Protein AF-A0A3E4YLM8-F1 (afdb_monomer_lite)

Sequence (85 aa):
MLSKTYVQACLDGDANIFDLDDYIDYWHNNDIGMTLREFLGLTPYEYQKWGKISDSIIKDVLRCRKEGIDFAEYERMKGEMLCKD

pLDDT: mean 91.73, std 11.29, range [44.09, 98.12]

Radius of gyration: 13.79 Å; chains: 1; bounding box: 30×26×43 Å

Organism: NCBI:txid39491

Structure (mmCIF, N/CA/C/O backbone):
data_AF-A0A3E4YLM8-F1
#
_entry.id   AF-A0A3E4YLM8-F1
#
loop_
_atom_site.group_PDB
_atom_site.id
_atom_site.type_symbol
_atom_site.label_atom_id
_atom_site.label_alt_id
_atom_site.label_comp_id
_atom_site.label_asym_id
_atom_site.label_entity_id
_atom_site.label_seq_id
_atom_site.pdbx_PDB_ins_code
_atom_site.Cartn_x
_atom_site.Cartn_y
_atom_site.Cartn_z
_atom_site.occupancy
_atom_site.B_iso_or_equiv
_atom_site.auth_seq_id
_atom_site.auth_comp_id
_a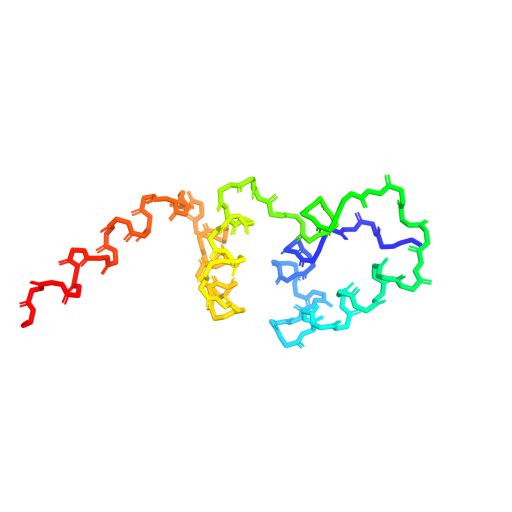tom_site.auth_asym_id
_atom_site.auth_atom_id
_atom_site.pdbx_PDB_model_num
ATOM 1 N N . MET A 1 1 ? 7.343 -12.755 -14.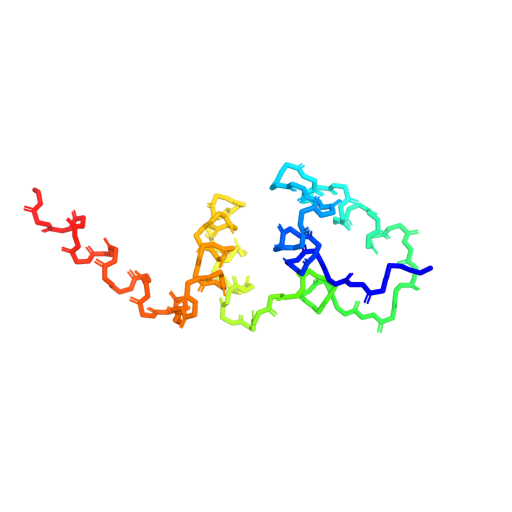658 1.00 51.50 1 MET A N 1
ATOM 2 C CA . MET A 1 1 ? 6.749 -11.458 -14.276 1.00 51.50 1 MET A CA 1
ATOM 3 C C . MET A 1 1 ? 5.941 -11.672 -13.017 1.00 51.50 1 MET A C 1
ATOM 5 O O . MET A 1 1 ? 5.211 -12.657 -12.972 1.00 51.50 1 MET A O 1
ATOM 9 N N . LEU A 1 2 ? 6.076 -10.790 -12.024 1.00 66.25 2 LEU A N 1
ATOM 10 C CA . LEU A 1 2 ? 5.120 -10.722 -10.920 1.00 66.25 2 LEU A CA 1
ATOM 11 C C . LEU A 1 2 ? 3.739 -10.468 -11.534 1.00 66.25 2 LEU A C 1
ATOM 13 O O . LEU A 1 2 ? 3.525 -9.452 -12.187 1.00 66.25 2 LEU A O 1
ATOM 17 N N . SER A 1 3 ? 2.838 -11.442 -11.424 1.00 77.62 3 SER A N 1
ATOM 18 C CA . SER A 1 3 ? 1.478 -11.353 -11.971 1.00 77.62 3 SER A CA 1
ATOM 19 C C . SER A 1 3 ? 0.513 -10.631 -11.028 1.00 77.62 3 SER A C 1
ATOM 21 O O . SER A 1 3 ? -0.650 -10.430 -11.374 1.00 77.62 3 SER A O 1
ATOM 23 N N . LYS A 1 4 ? 0.991 -10.253 -9.838 1.00 88.62 4 LYS A N 1
ATOM 24 C CA . LYS A 1 4 ? 0.227 -9.659 -8.744 1.00 88.62 4 LYS A CA 1
ATOM 25 C C . LYS A 1 4 ? 0.969 -8.445 -8.194 1.00 88.62 4 LYS A C 1
ATOM 27 O O . LYS A 1 4 ? 2.196 -8.385 -8.252 1.00 88.62 4 LYS A O 1
ATOM 32 N N . THR A 1 5 ? 0.213 -7.502 -7.645 1.00 96.56 5 THR A N 1
ATOM 33 C CA . THR A 1 5 ? 0.764 -6.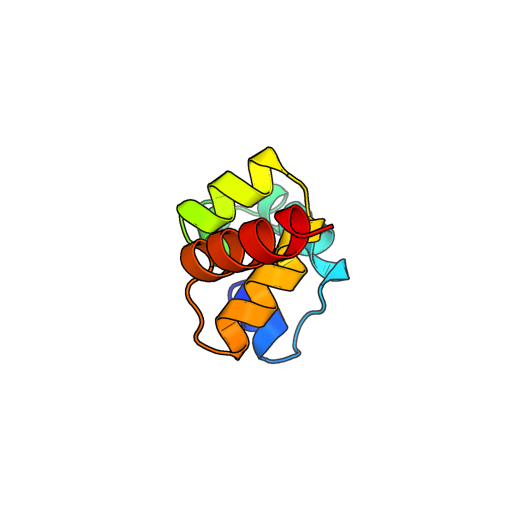388 -6.869 1.00 96.56 5 THR A CA 1
ATOM 34 C C . THR A 1 5 ? 1.239 -6.875 -5.502 1.00 96.56 5 THR A C 1
ATOM 36 O O . THR A 1 5 ? 0.786 -7.923 -5.037 1.00 96.56 5 THR A O 1
ATOM 39 N N . TYR A 1 6 ? 2.090 -6.101 -4.826 1.00 97.25 6 TYR A N 1
ATOM 40 C CA . TYR A 1 6 ? 2.502 -6.390 -3.444 1.00 97.25 6 TYR A CA 1
ATOM 41 C C . TYR A 1 6 ? 1.297 -6.615 -2.515 1.00 97.25 6 TYR A C 1
ATOM 43 O O . TYR A 1 6 ? 1.206 -7.643 -1.850 1.00 97.25 6 TYR A O 1
ATOM 51 N N . VAL A 1 7 ? 0.314 -5.704 -2.532 1.00 97.81 7 VAL A N 1
ATOM 52 C CA . VAL A 1 7 ? -0.905 -5.832 -1.716 1.00 97.81 7 VAL A CA 1
ATOM 53 C C . VAL A 1 7 ? -1.643 -7.138 -2.011 1.00 97.81 7 VAL A C 1
ATOM 55 O O . VAL A 1 7 ? -2.045 -7.825 -1.074 1.00 97.81 7 VAL A O 1
ATOM 58 N N . GLN A 1 8 ? -1.807 -7.514 -3.283 1.00 97.62 8 GLN A N 1
ATOM 59 C CA . GLN A 1 8 ? -2.487 -8.765 -3.623 1.00 97.62 8 GLN A CA 1
ATOM 60 C C . GLN A 1 8 ? -1.670 -9.989 -3.190 1.00 97.62 8 GLN A C 1
ATOM 62 O O . GLN A 1 8 ? -2.242 -10.934 -2.654 1.00 97.62 8 GLN A O 1
ATOM 67 N N . ALA A 1 9 ? -0.345 -9.960 -3.354 1.00 97.06 9 ALA A N 1
ATOM 68 C CA . ALA A 1 9 ? 0.537 -11.025 -2.885 1.00 97.06 9 ALA A CA 1
ATOM 69 C C . ALA A 1 9 ? 0.441 -11.213 -1.360 1.00 97.06 9 ALA A C 1
ATOM 71 O O . ALA A 1 9 ? 0.356 -12.345 -0.888 1.00 97.06 9 ALA A O 1
ATOM 72 N N . CYS A 1 10 ? 0.353 -10.127 -0.586 1.00 97.31 10 CYS A N 1
ATOM 73 C CA . CYS A 1 10 ? 0.119 -10.204 0.856 1.00 97.31 10 CYS A CA 1
ATOM 74 C C . CYS A 1 10 ? -1.258 -10.775 1.220 1.00 97.31 10 CYS A C 1
ATOM 76 O O . CYS A 1 10 ? -1.374 -11.531 2.184 1.00 97.31 10 CYS A O 1
ATOM 78 N N . LEU A 1 11 ? -2.311 -10.414 0.480 1.00 96.88 11 LEU A N 1
ATOM 79 C CA . LEU A 1 11 ? -3.666 -10.927 0.723 1.00 96.88 11 LEU A CA 1
ATOM 80 C C . LEU A 1 11 ? -3.786 -12.422 0.405 1.00 96.88 11 LEU A C 1
ATOM 82 O O . LEU A 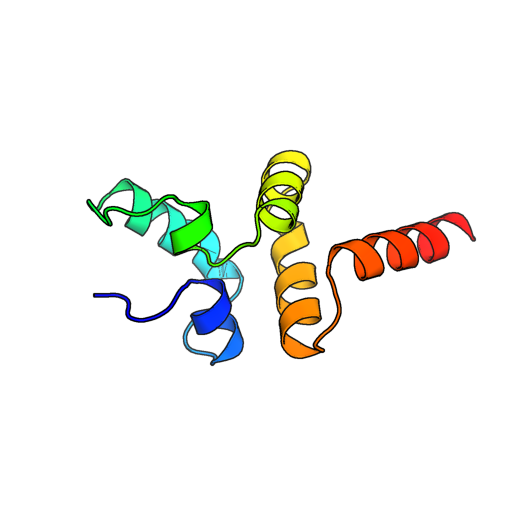1 11 ? -4.499 -13.135 1.112 1.00 96.88 11 LEU A O 1
ATOM 86 N N . ASP A 1 12 ? -3.063 -12.885 -0.614 1.00 96.12 12 ASP A N 1
ATOM 87 C CA . ASP A 1 12 ? -3.033 -14.288 -1.034 1.00 96.12 12 ASP A CA 1
ATOM 88 C C . ASP A 1 12 ? -2.092 -15.148 -0.168 1.00 96.12 12 ASP A C 1
ATOM 90 O O . ASP A 1 12 ? -2.177 -16.375 -0.199 1.00 96.12 12 ASP A O 1
ATOM 94 N N . GLY A 1 13 ? -1.221 -14.518 0.631 1.00 95.38 13 GLY A N 1
ATOM 95 C CA . GLY A 1 13 ? -0.211 -15.191 1.453 1.00 95.38 13 GLY A CA 1
ATOM 96 C C . GLY A 1 13 ? 1.081 -15.550 0.707 1.00 95.38 13 GLY A C 1
ATOM 97 O O . GLY A 1 13 ? 1.910 -16.268 1.260 1.00 95.38 13 GLY A O 1
ATOM 98 N N . ASP A 1 14 ? 1.260 -15.041 -0.515 1.00 96.00 14 ASP A N 1
ATOM 99 C CA . ASP A 1 14 ? 2.473 -15.204 -1.332 1.00 96.00 14 ASP A CA 1
ATOM 100 C C . ASP A 1 14 ? 3.619 -14.282 -0.872 1.00 96.00 14 ASP A C 1
ATOM 102 O O . ASP A 1 14 ? 4.784 -14.542 -1.168 1.00 96.00 14 ASP A O 1
ATOM 106 N N . ALA A 1 15 ? 3.287 -13.200 -0.163 1.00 96.12 15 ALA A N 1
ATOM 107 C CA . ALA A 1 15 ? 4.226 -12.259 0.442 1.00 96.12 15 ALA A CA 1
ATOM 108 C C . ALA A 1 15 ? 3.788 -11.914 1.869 1.00 96.12 15 ALA A C 1
ATOM 110 O O . ALA A 1 15 ? 2.618 -12.042 2.238 1.00 96.12 15 ALA A O 1
ATOM 111 N N . ASN A 1 16 ? 4.719 -11.432 2.679 1.00 94.62 16 ASN A N 1
ATOM 112 C CA . ASN A 1 16 ? 4.454 -10.926 4.016 1.00 94.62 16 ASN A CA 1
ATOM 113 C C . ASN A 1 16 ? 4.770 -9.422 4.107 1.00 94.62 16 ASN A C 1
ATOM 115 O O . ASN A 1 16 ? 5.358 -8.836 3.205 1.00 94.62 16 ASN A O 1
ATOM 119 N N . ILE A 1 17 ? 4.358 -8.784 5.208 1.00 94.31 17 ILE A N 1
ATOM 120 C CA . ILE A 1 17 ? 4.493 -7.328 5.374 1.00 94.31 17 ILE A CA 1
ATOM 121 C C . ILE A 1 17 ? 5.949 -6.832 5.396 1.00 94.31 17 ILE A C 1
ATOM 123 O O . ILE A 1 17 ? 6.204 -5.667 5.106 1.00 94.31 17 ILE A O 1
ATOM 127 N N . PHE A 1 18 ? 6.895 -7.696 5.763 1.00 95.12 18 PHE A N 1
ATOM 128 C CA . PHE A 1 18 ? 8.316 -7.369 5.818 1.00 95.12 18 PHE A CA 1
ATOM 129 C C . PHE A 1 18 ? 8.984 -7.427 4.438 1.00 95.12 18 PHE A C 1
ATOM 131 O O . PHE A 1 18 ? 10.093 -6.928 4.303 1.00 95.12 18 PHE A O 1
ATOM 138 N N . ASP A 1 19 ? 8.301 -7.948 3.412 1.00 96.81 19 ASP A N 1
ATOM 139 C CA . ASP A 1 19 ? 8.829 -8.023 2.043 1.00 96.81 19 ASP A CA 1
ATOM 140 C C . ASP A 1 19 ? 8.676 -6.688 1.282 1.00 96.81 19 ASP A C 1
ATOM 142 O O . ASP A 1 19 ? 9.016 -6.601 0.105 1.00 96.81 19 ASP A O 1
ATOM 146 N N . LEU A 1 20 ? 8.134 -5.634 1.910 1.00 96.88 20 LEU A N 1
ATOM 147 C CA . LEU A 1 20 ? 7.898 -4.343 1.253 1.00 96.88 20 LEU A CA 1
ATOM 148 C C . LEU A 1 20 ? 9.173 -3.769 0.615 1.00 96.88 20 LEU A C 1
ATOM 150 O O . LEU A 1 20 ? 9.127 -3.333 -0.537 1.00 96.88 20 LEU A O 1
ATOM 154 N N . ASP A 1 21 ? 10.288 -3.797 1.346 1.00 96.94 21 ASP A N 1
ATOM 155 C CA . ASP A 1 21 ? 11.574 -3.279 0.870 1.00 96.94 21 ASP A CA 1
ATOM 156 C C . ASP A 1 21 ? 12.074 -4.075 -0.343 1.00 96.94 21 ASP A C 1
ATOM 158 O O . ASP A 1 21 ? 12.468 -3.480 -1.344 1.00 96.94 21 ASP A O 1
ATOM 162 N N . ASP A 1 22 ? 11.933 -5.405 -0.327 1.00 96.06 22 ASP A N 1
ATOM 163 C CA . ASP A 1 22 ? 12.301 -6.268 -1.456 1.00 96.06 22 ASP A CA 1
ATOM 164 C C . ASP A 1 22 ? 11.478 -5.942 -2.715 1.00 96.06 22 ASP A C 1
ATOM 166 O O . ASP A 1 22 ? 11.998 -5.945 -3.834 1.00 96.06 22 ASP A O 1
ATOM 170 N N . TYR A 1 23 ? 10.188 -5.627 -2.556 1.00 96.00 23 TYR A N 1
ATOM 171 C CA . TYR A 1 23 ? 9.339 -5.193 -3.669 1.00 96.00 23 TYR A CA 1
ATOM 172 C C . TYR A 1 23 ? 9.759 -3.814 -4.198 1.00 96.00 23 TYR A C 1
ATOM 174 O O . TYR A 1 23 ? 9.793 -3.611 -5.415 1.00 96.00 23 TYR A O 1
ATOM 182 N N . ILE A 1 24 ? 10.093 -2.867 -3.320 1.00 96.25 24 ILE A N 1
ATOM 183 C CA . ILE A 1 24 ? 10.574 -1.534 -3.713 1.00 96.25 24 ILE A CA 1
ATOM 184 C C . ILE A 1 24 ? 11.905 -1.649 -4.465 1.00 96.25 24 ILE A C 1
ATOM 186 O O . ILE A 1 24 ? 12.045 -1.082 -5.551 1.00 96.25 24 ILE A O 1
ATOM 190 N N . ASP A 1 25 ? 12.843 -2.438 -3.946 1.00 96.94 25 ASP A N 1
ATOM 191 C CA . ASP A 1 25 ? 14.133 -2.701 -4.579 1.00 96.94 25 ASP A CA 1
ATOM 192 C C . ASP A 1 25 ? 13.959 -3.400 -5.926 1.00 96.94 25 ASP A C 1
ATOM 194 O O . ASP A 1 25 ? 14.594 -3.027 -6.918 1.00 96.94 25 ASP A O 1
ATOM 198 N N . TYR A 1 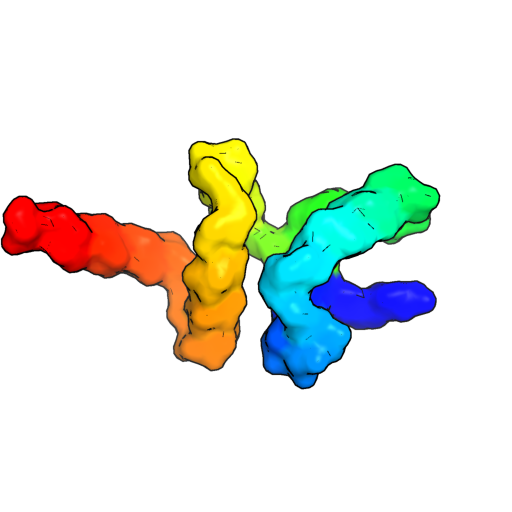26 ? 13.063 -4.383 -6.012 1.00 95.25 26 TYR A N 1
ATOM 199 C CA . TYR A 1 26 ? 12.741 -5.030 -7.278 1.00 95.25 26 TYR A CA 1
ATOM 200 C C . TYR A 1 26 ? 12.184 -4.027 -8.295 1.00 95.25 26 TYR A C 1
ATOM 202 O O . TYR A 1 26 ? 12.609 -4.036 -9.451 1.00 95.25 26 TYR A O 1
ATOM 210 N N . TRP A 1 27 ? 11.274 -3.141 -7.882 1.00 96.06 27 TRP A N 1
ATOM 211 C CA . TRP A 1 27 ? 10.726 -2.099 -8.751 1.00 96.06 27 TRP A CA 1
ATOM 212 C C . TRP A 1 27 ? 11.795 -1.100 -9.209 1.00 96.06 27 TRP A C 1
ATOM 214 O O . TRP A 1 27 ? 11.807 -0.721 -10.375 1.00 96.06 27 TRP A O 1
ATOM 224 N N . HIS A 1 28 ? 12.723 -0.709 -8.332 1.00 95.62 28 HIS A N 1
ATOM 225 C CA . HIS A 1 28 ? 13.820 0.197 -8.682 1.00 95.62 28 HIS A CA 1
ATOM 226 C C . HIS A 1 28 ? 14.822 -0.413 -9.667 1.00 95.62 28 HIS A C 1
ATOM 228 O O . HIS A 1 28 ? 15.347 0.293 -10.528 1.00 95.62 28 HIS A O 1
ATOM 234 N N . ASN A 1 29 ? 15.100 -1.710 -9.535 1.00 96.50 29 ASN A N 1
ATOM 235 C CA . ASN A 1 29 ? 16.137 -2.395 -10.305 1.00 96.50 29 ASN A CA 1
ATOM 236 C C . ASN A 1 29 ? 15.642 -2.985 -11.634 1.00 96.50 29 ASN A C 1
ATOM 238 O O . ASN A 1 29 ? 16.445 -3.516 -12.402 1.00 96.50 29 ASN A O 1
ATOM 242 N N . ASN A 1 30 ? 14.340 -2.917 -11.918 1.00 93.56 30 ASN A N 1
ATOM 243 C CA . ASN A 1 30 ? 13.743 -3.495 -13.117 1.00 93.56 30 ASN A CA 1
ATOM 244 C C . ASN A 1 30 ? 12.864 -2.471 -13.842 1.00 93.56 30 ASN A C 1
ATOM 246 O O . ASN A 1 30 ? 12.158 -1.684 -13.219 1.00 93.56 30 ASN A O 1
ATOM 250 N N . ASP A 1 31 ? 12.840 -2.523 -15.174 1.00 90.75 31 ASP A N 1
ATOM 251 C CA . ASP A 1 31 ? 11.913 -1.712 -15.966 1.00 90.75 31 ASP A CA 1
ATOM 252 C C . ASP A 1 31 ? 10.523 -2.368 -15.988 1.00 90.75 31 ASP A C 1
ATOM 254 O O . ASP A 1 31 ? 10.203 -3.198 -16.840 1.00 90.75 31 ASP A O 1
ATOM 258 N N . ILE A 1 32 ? 9.715 -2.050 -14.974 1.00 87.19 32 ILE A N 1
ATOM 259 C CA . ILE A 1 32 ? 8.364 -2.600 -14.784 1.00 87.19 32 ILE A CA 1
ATOM 260 C C . ILE A 1 32 ? 7.324 -1.890 -15.672 1.00 87.19 32 ILE A C 1
ATOM 262 O O . ILE A 1 32 ? 6.234 -2.420 -15.886 1.00 87.19 32 ILE A O 1
ATOM 266 N N . GLY A 1 33 ? 7.622 -0.690 -16.188 1.00 92.31 33 GLY A N 1
ATOM 267 C CA . GLY A 1 33 ? 6.683 0.100 -16.996 1.00 92.31 33 GLY A CA 1
ATOM 268 C C . GLY A 1 33 ? 5.437 0.603 -16.246 1.00 92.31 33 GLY A C 1
ATOM 269 O O . GLY A 1 33 ? 4.488 1.069 -16.874 1.00 92.31 33 GLY A O 1
ATOM 270 N N . MET A 1 34 ? 5.419 0.515 -14.912 1.00 93.94 34 MET A N 1
ATOM 271 C CA . MET A 1 34 ? 4.330 0.980 -14.042 1.00 93.94 34 MET A CA 1
ATOM 272 C C . MET A 1 34 ? 4.890 1.838 -12.909 1.00 93.94 34 MET A C 1
ATOM 274 O O . MET A 1 34 ? 6.050 1.691 -12.519 1.00 93.94 34 MET A O 1
ATOM 278 N N . THR A 1 35 ? 4.067 2.715 -12.338 1.00 96.56 35 THR A N 1
ATOM 279 C CA . THR A 1 35 ? 4.471 3.504 -11.164 1.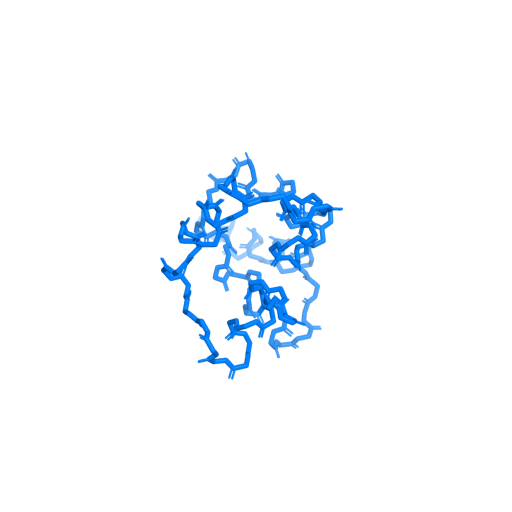00 96.56 35 THR A CA 1
ATOM 280 C C . THR A 1 35 ? 4.625 2.619 -9.922 1.00 96.56 35 THR A C 1
ATOM 282 O O . THR A 1 35 ? 3.955 1.594 -9.808 1.00 96.56 35 THR A O 1
ATOM 285 N N . LEU A 1 36 ? 5.437 3.040 -8.941 1.00 97.12 36 LEU A N 1
ATOM 286 C CA . LEU A 1 36 ? 5.577 2.316 -7.667 1.00 97.12 36 LEU A CA 1
ATOM 287 C C . LEU A 1 36 ? 4.218 2.097 -6.984 1.00 97.12 36 LEU A C 1
ATOM 289 O O . LEU A 1 36 ? 3.930 1.013 -6.494 1.00 97.12 36 LEU A O 1
ATOM 293 N N . ARG A 1 37 ? 3.337 3.105 -7.018 1.00 97.75 37 ARG A N 1
ATOM 294 C CA . ARG A 1 37 ? 1.959 3.002 -6.513 1.00 97.75 37 ARG A CA 1
ATOM 295 C C . ARG A 1 37 ? 1.198 1.833 -7.145 1.00 97.75 37 ARG A C 1
ATOM 297 O O . ARG A 1 37 ? 0.535 1.082 -6.434 1.00 97.75 37 ARG A O 1
ATOM 304 N N . GLU A 1 38 ? 1.255 1.715 -8.470 1.00 97.44 38 GLU A N 1
ATOM 305 C CA . GLU A 1 38 ? 0.576 0.648 -9.217 1.00 97.44 38 GLU A CA 1
ATOM 306 C C . GLU A 1 38 ? 1.197 -0.711 -8.934 1.00 97.44 38 GLU A C 1
ATOM 308 O O . GLU A 1 38 ? 0.467 -1.669 -8.694 1.00 97.44 38 GLU A O 1
ATOM 313 N N . PHE A 1 39 ? 2.526 -0.773 -8.883 1.00 97.44 39 PHE A N 1
ATOM 314 C CA . PHE A 1 39 ? 3.262 -1.990 -8.570 1.00 97.44 39 PHE A CA 1
ATOM 315 C C . PHE A 1 39 ? 2.963 -2.508 -7.155 1.00 97.44 39 PHE A C 1
ATOM 317 O O . PHE A 1 39 ? 2.706 -3.697 -6.957 1.00 97.44 39 PHE A O 1
ATOM 324 N N . LEU A 1 40 ? 2.897 -1.607 -6.171 1.00 97.50 40 LEU A N 1
ATOM 325 C CA . LEU A 1 40 ? 2.512 -1.962 -4.808 1.00 97.50 40 LEU A CA 1
ATOM 326 C C . LEU A 1 40 ? 1.015 -2.290 -4.685 1.00 97.50 40 LEU A C 1
ATOM 328 O O . LEU A 1 40 ? 0.616 -3.000 -3.766 1.00 97.50 40 LEU A O 1
ATOM 332 N N . GLY A 1 41 ? 0.177 -1.826 -5.616 1.00 97.38 41 GLY A N 1
ATOM 333 C CA . GLY A 1 41 ? -1.273 -2.035 -5.582 1.00 97.38 41 GLY A CA 1
ATOM 334 C C . GLY A 1 41 ? -2.011 -1.085 -4.640 1.00 97.38 41 GLY A C 1
ATOM 335 O O . GLY A 1 41 ? -3.091 -1.416 -4.150 1.00 97.38 41 GLY A O 1
ATOM 336 N N . LEU A 1 42 ? -1.441 0.093 -4.387 1.00 98.06 42 LEU A N 1
ATOM 337 C CA . LEU A 1 42 ? -2.031 1.109 -3.521 1.00 98.06 42 LEU A CA 1
ATOM 338 C C . LEU A 1 42 ? -2.977 2.027 -4.311 1.00 98.06 42 LEU A C 1
ATOM 340 O O . LEU A 1 42 ? -2.712 2.431 -5.449 1.00 98.06 42 LEU A O 1
ATOM 344 N N . THR A 1 43 ? -4.079 2.426 -3.681 1.00 97.62 43 THR A N 1
ATOM 345 C CA . THR A 1 43 ? -4.883 3.560 -4.153 1.00 97.62 43 THR A CA 1
ATOM 346 C C . THR A 1 43 ? -4.075 4.859 -4.054 1.00 97.62 43 THR A C 1
ATOM 348 O O . THR A 1 43 ? -3.123 4.949 -3.273 1.00 97.62 43 THR A O 1
ATOM 351 N N . PRO A 1 44 ? -4.458 5.917 -4.794 1.00 97.94 44 PRO A N 1
ATOM 352 C CA . PRO A 1 44 ? -3.831 7.230 -4.644 1.00 97.94 44 PRO A CA 1
ATOM 353 C C . PRO A 1 44 ? -3.837 7.753 -3.201 1.00 97.94 44 PRO A C 1
ATOM 355 O O . PRO A 1 44 ? -2.864 8.371 -2.771 1.00 97.94 44 PRO A O 1
ATOM 358 N N . TYR A 1 45 ? -4.908 7.486 -2.446 1.00 97.38 45 TYR A N 1
ATOM 359 C CA . TYR A 1 45 ? -5.030 7.925 -1.058 1.00 97.38 45 TYR A CA 1
ATOM 360 C C . TYR A 1 45 ? -4.099 7.149 -0.119 1.00 97.38 45 TYR A C 1
ATOM 362 O O . TYR A 1 45 ? -3.328 7.767 0.612 1.00 97.38 45 TYR A O 1
ATOM 370 N N . GLU A 1 46 ? -4.100 5.814 -0.189 1.00 98.00 46 GLU A N 1
ATOM 371 C CA . GLU A 1 46 ? -3.192 4.971 0.605 1.00 98.00 46 GLU A CA 1
ATOM 372 C C . GLU A 1 46 ? -1.724 5.314 0.310 1.00 98.00 46 GLU A C 1
ATOM 374 O O . GLU A 1 46 ? -0.935 5.479 1.234 1.00 98.00 46 GLU A O 1
ATOM 379 N N . TYR A 1 47 ? -1.370 5.517 -0.965 1.00 98.12 47 TYR A N 1
ATOM 380 C CA . TYR A 1 47 ? -0.018 5.913 -1.367 1.00 98.12 47 TYR A CA 1
ATOM 381 C C . TYR A 1 47 ? 0.385 7.278 -0.797 1.00 98.12 47 TYR A C 1
ATOM 383 O O . TYR A 1 47 ? 1.491 7.445 -0.284 1.00 98.12 47 TYR A O 1
ATOM 391 N N . GLN A 1 48 ? -0.524 8.259 -0.834 1.00 97.56 48 GLN A N 1
ATOM 392 C CA . GLN A 1 48 ? -0.275 9.567 -0.232 1.00 97.56 48 GLN A CA 1
ATOM 393 C C . GLN A 1 48 ? -0.060 9.460 1.284 1.00 97.56 48 GLN A C 1
ATOM 395 O O . GLN A 1 48 ? 0.778 10.174 1.833 1.00 97.56 48 GLN A O 1
ATOM 400 N N . LYS A 1 49 ? -0.831 8.612 1.970 1.00 96.62 49 LYS A N 1
ATOM 401 C CA . LYS A 1 49 ? -0.706 8.407 3.417 1.00 96.62 49 LYS A CA 1
ATOM 402 C C . LYS A 1 49 ? 0.577 7.685 3.781 1.00 96.62 49 LYS A C 1
ATOM 404 O O . LYS A 1 49 ? 1.252 8.114 4.713 1.00 96.62 49 LYS A O 1
ATOM 409 N N . TRP A 1 50 ? 0.947 6.673 3.006 1.00 96.94 50 TRP A N 1
ATOM 410 C CA . TRP A 1 50 ? 2.191 5.938 3.184 1.00 96.94 50 TRP A CA 1
ATOM 411 C C . TRP A 1 50 ? 3.392 6.880 3.105 1.00 96.94 50 TRP A C 1
ATOM 413 O O . TRP A 1 50 ? 4.156 6.972 4.061 1.00 96.94 50 TRP A O 1
ATOM 423 N N . GLY A 1 51 ? 3.457 7.707 2.056 1.00 95.31 51 GLY A N 1
ATOM 424 C CA . GLY A 1 51 ? 4.524 8.698 1.894 1.00 95.31 51 GLY A CA 1
ATOM 425 C C . GLY A 1 51 ? 4.554 9.817 2.948 1.00 95.31 51 GLY A C 1
ATOM 426 O O . GLY A 1 51 ? 5.540 10.543 3.022 1.00 95.31 51 GLY A O 1
ATOM 427 N N . LYS A 1 52 ? 3.496 9.991 3.754 1.00 95.69 52 LYS A N 1
ATOM 428 C CA . LYS A 1 52 ? 3.428 10.997 4.834 1.00 95.69 52 LYS A CA 1
ATOM 429 C C . LYS A 1 52 ? 3.715 10.432 6.224 1.00 95.69 52 LYS A C 1
ATOM 431 O O . LYS A 1 52 ? 4.079 11.207 7.103 1.00 95.69 52 LYS A O 1
ATOM 436 N N . ILE A 1 53 ? 3.461 9.142 6.445 1.00 91.88 53 ILE A N 1
ATOM 437 C CA . ILE A 1 53 ? 3.498 8.524 7.774 1.00 91.88 53 ILE A CA 1
ATOM 438 C C . ILE A 1 53 ? 4.720 7.612 7.879 1.00 91.88 53 ILE A C 1
ATOM 440 O O . ILE A 1 53 ? 5.707 8.005 8.492 1.00 91.88 53 ILE A O 1
ATOM 444 N N . SER A 1 54 ? 4.632 6.401 7.325 1.00 93.25 54 SER A N 1
ATOM 445 C CA . SER A 1 54 ? 5.692 5.385 7.227 1.00 93.25 54 SER A CA 1
ATOM 446 C C . SER A 1 54 ? 5.088 4.054 6.766 1.00 93.25 54 SER A C 1
ATOM 448 O O . SER A 1 54 ? 3.863 3.907 6.689 1.00 93.25 54 SER A O 1
ATOM 450 N N . ASP A 1 55 ? 5.936 3.041 6.583 1.00 94.81 55 ASP A N 1
ATOM 451 C CA . ASP A 1 55 ? 5.555 1.649 6.294 1.00 94.81 55 ASP A CA 1
ATOM 452 C C . ASP A 1 55 ? 4.590 1.047 7.319 1.00 94.81 55 ASP A C 1
ATOM 454 O O . ASP A 1 55 ? 3.833 0.130 7.005 1.00 94.81 55 ASP A O 1
ATOM 458 N N . SER A 1 56 ? 4.538 1.602 8.535 1.00 91.44 56 SER A N 1
ATOM 459 C CA . SER A 1 56 ? 3.617 1.152 9.584 1.00 91.44 56 SER A CA 1
ATOM 460 C C . SER A 1 56 ? 2.145 1.153 9.150 1.00 91.44 56 SER A C 1
ATOM 462 O O . SER A 1 56 ? 1.367 0.330 9.640 1.00 91.44 56 SER A O 1
ATOM 464 N N . ILE A 1 57 ? 1.755 2.014 8.198 1.00 95.06 57 ILE A N 1
ATOM 465 C CA . ILE A 1 57 ? 0.368 2.063 7.720 1.00 95.06 57 ILE A CA 1
ATOM 466 C C . ILE A 1 57 ? -0.002 0.882 6.825 1.00 95.06 57 ILE A C 1
ATOM 468 O O . ILE A 1 57 ? -1.184 0.590 6.661 1.00 95.06 57 ILE A O 1
ATOM 472 N N . ILE A 1 58 ? 0.979 0.186 6.245 1.00 96.88 58 ILE A N 1
ATOM 473 C CA . ILE A 1 58 ? 0.730 -0.903 5.295 1.00 96.88 58 ILE A CA 1
ATOM 474 C C . ILE A 1 58 ? -0.045 -2.034 5.970 1.00 96.88 58 ILE A C 1
ATOM 476 O O . ILE A 1 58 ? -0.932 -2.627 5.360 1.00 96.88 58 ILE A O 1
ATOM 480 N N . LYS A 1 59 ? 0.194 -2.270 7.264 1.00 95.69 59 LYS A N 1
ATOM 481 C CA . LYS A 1 59 ? -0.588 -3.227 8.054 1.00 95.69 59 LYS A CA 1
ATOM 482 C C . LYS A 1 59 ? -2.074 -2.869 8.084 1.00 95.69 59 LYS A C 1
ATOM 484 O O . LYS A 1 59 ? -2.924 -3.745 7.929 1.00 95.69 59 LYS A O 1
ATOM 489 N N . ASP A 1 60 ? -2.375 -1.591 8.287 1.00 96.12 60 ASP A N 1
ATOM 490 C CA . ASP A 1 60 ? -3.743 -1.085 8.327 1.00 96.12 60 ASP A CA 1
ATOM 491 C C . ASP A 1 60 ? -4.392 -1.149 6.937 1.00 96.12 60 ASP A C 1
ATOM 493 O O . ASP A 1 60 ? -5.543 -1.569 6.824 1.00 96.12 60 ASP A O 1
ATOM 497 N N . VAL A 1 61 ? -3.642 -0.831 5.875 1.00 97.75 61 VAL A N 1
ATOM 498 C CA . VAL A 1 61 ? -4.089 -0.989 4.480 1.00 97.75 61 VAL A CA 1
ATOM 499 C C . VAL A 1 61 ? -4.468 -2.443 4.195 1.00 97.75 61 VAL A C 1
ATOM 501 O O . VAL A 1 61 ? -5.593 -2.712 3.780 1.00 97.75 61 VAL A O 1
ATOM 504 N N . LEU A 1 62 ? -3.575 -3.397 4.470 1.00 97.69 62 LEU A N 1
ATOM 505 C CA . LEU A 1 62 ? -3.827 -4.824 4.241 1.00 97.69 62 LEU A CA 1
ATOM 506 C C . LEU A 1 62 ? -5.046 -5.323 5.022 1.00 97.69 62 LEU A C 1
ATOM 508 O O . LEU A 1 62 ? -5.869 -6.066 4.483 1.00 97.69 62 LEU A O 1
ATOM 512 N N . ARG A 1 63 ? -5.201 -4.876 6.274 1.00 96.31 63 ARG A N 1
ATOM 513 C CA . ARG A 1 63 ? -6.384 -5.176 7.083 1.00 96.31 63 ARG A CA 1
ATOM 514 C C . ARG A 1 63 ? -7.659 -4.645 6.426 1.00 96.31 63 ARG A C 1
ATOM 516 O O . ARG A 1 63 ? -8.605 -5.410 6.256 1.00 96.31 63 ARG A O 1
ATOM 523 N N . CYS A 1 64 ? -7.671 -3.374 6.024 1.00 97.44 64 CYS A N 1
ATOM 524 C CA . CYS A 1 64 ? -8.816 -2.746 5.366 1.00 97.44 64 CYS A CA 1
ATOM 525 C C . CYS A 1 64 ? -9.209 -3.498 4.091 1.00 97.44 64 CYS A C 1
ATOM 527 O O . CYS A 1 64 ? -10.377 -3.830 3.905 1.00 97.44 64 CYS A O 1
ATOM 529 N N . ARG A 1 65 ? -8.228 -3.864 3.255 1.00 96.88 65 ARG A N 1
ATOM 530 C CA . ARG A 1 65 ? -8.471 -4.647 2.035 1.00 96.88 65 ARG A CA 1
ATOM 531 C C . ARG A 1 65 ? -9.059 -6.023 2.325 1.00 96.88 65 ARG A C 1
ATOM 533 O O . ARG A 1 65 ? -9.993 -6.428 1.640 1.00 96.88 65 ARG A O 1
ATOM 540 N N . LYS A 1 66 ? -8.557 -6.714 3.350 1.00 96.75 66 LYS A N 1
ATOM 541 C CA . LYS A 1 66 ? -9.070 -8.025 3.767 1.00 96.75 66 LYS A CA 1
ATOM 542 C C . LYS A 1 66 ? -10.498 -7.955 4.315 1.00 96.75 66 LYS A C 1
ATOM 544 O O . LYS A 1 66 ? -11.282 -8.867 4.079 1.00 96.75 66 LYS A O 1
ATOM 549 N N . GLU A 1 67 ? -10.823 -6.896 5.052 1.00 96.38 67 GLU A N 1
ATOM 550 C CA . GLU A 1 67 ? -12.133 -6.702 5.690 1.00 96.38 67 GLU A CA 1
ATOM 551 C C . GLU A 1 67 ? -13.151 -5.993 4.773 1.00 96.38 67 GLU A C 1
ATOM 553 O O . GLU A 1 67 ? -14.324 -5.895 5.123 1.00 96.38 67 GLU A O 1
ATOM 558 N N . GLY A 1 68 ? -12.732 -5.513 3.595 1.00 95.69 68 GLY A N 1
ATOM 559 C CA . GLY A 1 68 ? -13.587 -4.736 2.691 1.00 95.69 68 GLY A CA 1
ATOM 560 C C . GLY A 1 68 ? -13.930 -3.341 3.227 1.00 95.69 68 GLY A C 1
ATOM 561 O O . GLY A 1 68 ? -14.962 -2.778 2.866 1.00 95.69 68 GLY A O 1
ATOM 562 N N . ILE A 1 69 ? -13.082 -2.794 4.099 1.00 96.06 69 ILE A N 1
ATOM 563 C CA . ILE A 1 69 ? -13.241 -1.475 4.714 1.00 96.06 69 ILE A CA 1
ATOM 564 C C . ILE A 1 69 ? -12.486 -0.443 3.872 1.00 96.06 69 ILE A C 1
ATOM 566 O O . ILE A 1 69 ? -11.365 -0.687 3.426 1.00 96.06 69 ILE A O 1
ATOM 570 N N . ASP A 1 70 ? -13.084 0.729 3.664 1.00 96.06 70 ASP A N 1
ATOM 571 C CA . ASP A 1 70 ? -12.389 1.860 3.051 1.00 96.06 70 ASP A CA 1
ATOM 572 C C . ASP A 1 70 ? -11.320 2.422 4.005 1.00 96.06 70 ASP A C 1
ATOM 574 O O . ASP A 1 70 ? -11.603 2.735 5.163 1.00 96.06 70 ASP A O 1
ATOM 578 N N . PHE A 1 71 ? -10.085 2.574 3.521 1.00 96.31 71 PHE A N 1
ATOM 579 C CA . PHE A 1 71 ? -8.966 3.017 4.359 1.00 96.31 71 PHE A CA 1
ATOM 580 C C . PHE A 1 71 ? -9.164 4.439 4.910 1.00 96.31 71 PHE A C 1
ATOM 582 O O . PHE A 1 71 ? -8.778 4.714 6.046 1.00 96.31 71 PHE A O 1
ATOM 589 N N . ALA A 1 72 ? -9.803 5.339 4.152 1.00 94.44 72 ALA A N 1
ATOM 590 C CA . ALA A 1 72 ? -10.063 6.696 4.628 1.00 94.44 72 ALA A CA 1
ATOM 591 C C . ALA A 1 72 ? -11.101 6.711 5.760 1.00 94.44 72 ALA A C 1
ATOM 593 O O . ALA A 1 72 ? -10.967 7.494 6.700 1.00 94.44 72 ALA A O 1
ATOM 594 N N . GLU A 1 73 ? -12.108 5.837 5.701 1.00 94.56 73 GLU A N 1
ATOM 595 C CA . GLU A 1 73 ? -13.046 5.635 6.810 1.00 94.56 73 GLU A CA 1
ATOM 596 C C . GLU A 1 73 ? -12.366 5.023 8.038 1.00 94.56 73 GLU A C 1
ATOM 598 O O . GLU A 1 73 ? -12.549 5.517 9.152 1.00 94.56 73 GLU A O 1
ATOM 603 N N . TYR A 1 74 ? -11.520 4.009 7.841 1.00 94.44 74 TYR A N 1
ATOM 604 C CA . TYR A 1 74 ? -10.748 3.412 8.928 1.00 94.44 74 TYR A CA 1
ATOM 605 C C . TYR A 1 74 ? -9.885 4.448 9.664 1.00 94.44 74 TYR A C 1
ATOM 607 O O . TYR A 1 74 ? -9.874 4.481 10.895 1.00 94.44 74 TYR A O 1
ATOM 615 N N . GLU A 1 75 ? -9.194 5.329 8.935 1.00 93.00 75 GLU A N 1
ATOM 616 C CA . GLU A 1 75 ? -8.386 6.390 9.545 1.00 93.00 75 GLU A CA 1
ATOM 617 C C . GLU A 1 75 ? -9.227 7.377 10.366 1.00 93.00 75 GLU A C 1
ATOM 619 O O . GLU A 1 75 ? -8.796 7.775 11.452 1.00 93.00 75 GLU A O 1
ATOM 624 N N . ARG A 1 76 ? -10.425 7.749 9.888 1.00 90.50 76 ARG A N 1
ATOM 625 C CA . ARG A 1 76 ? -11.355 8.606 10.647 1.00 90.50 76 ARG A CA 1
ATOM 626 C C . ARG A 1 76 ? -11.743 7.951 11.972 1.00 90.50 76 ARG A C 1
ATOM 628 O O . ARG A 1 76 ? -11.554 8.554 13.026 1.00 90.50 76 ARG A O 1
ATOM 635 N N . MET A 1 77 ? -12.188 6.695 11.926 1.00 89.12 77 MET A N 1
ATOM 636 C CA . MET A 1 77 ? -12.592 5.937 13.117 1.00 89.12 77 MET A CA 1
ATOM 637 C C . MET A 1 77 ? -11.436 5.738 14.105 1.00 89.12 77 MET A C 1
ATOM 639 O O . MET A 1 77 ? -11.607 5.887 15.316 1.00 89.12 77 MET A O 1
ATOM 643 N N . LYS A 1 78 ? -10.238 5.418 13.600 1.00 85.00 78 LYS A N 1
ATOM 644 C CA . LYS A 1 78 ? -9.038 5.239 14.427 1.00 85.00 78 LYS A CA 1
ATOM 645 C C . LYS A 1 78 ? -8.656 6.537 15.142 1.00 85.00 78 LYS A C 1
ATOM 647 O O . LYS A 1 78 ? -8.310 6.492 16.319 1.00 85.00 78 LYS A O 1
ATOM 652 N N . GLY A 1 79 ? -8.753 7.680 14.461 1.00 78.00 79 GLY A N 1
ATOM 653 C CA . GLY A 1 79 ? -8.532 8.996 15.063 1.00 78.00 79 GLY A CA 1
ATOM 654 C C . GLY A 1 79 ? -9.519 9.301 16.193 1.00 78.00 79 GLY A C 1
ATOM 655 O O . GLY A 1 79 ? -9.106 9.721 17.268 1.00 78.00 79 GLY A O 1
ATOM 656 N N . GLU A 1 80 ? -10.806 9.010 15.997 1.00 74.81 80 GLU A N 1
ATOM 657 C CA . GLU A 1 80 ? -11.840 9.212 17.024 1.00 74.81 80 GLU A CA 1
ATOM 658 C C . GLU A 1 80 ? -11.655 8.324 18.260 1.00 74.81 80 GLU A C 1
ATOM 660 O O . GLU A 1 80 ? -11.995 8.739 19.369 1.00 74.81 80 GLU A O 1
ATOM 665 N N . MET A 1 81 ? -11.117 7.113 18.089 1.00 67.06 81 MET A N 1
ATOM 666 C CA . MET A 1 81 ? -10.825 6.210 19.204 1.00 67.06 81 MET A CA 1
ATOM 667 C C . MET A 1 81 ? -9.610 6.671 20.021 1.00 67.06 81 MET A C 1
ATOM 669 O O . MET A 1 81 ? -9.617 6.509 21.234 1.00 67.06 81 MET A O 1
ATOM 673 N N . LEU A 1 82 ? -8.610 7.286 19.379 1.00 60.97 82 LEU A N 1
ATOM 674 C CA . LEU A 1 82 ? -7.402 7.810 20.033 1.00 60.97 82 LEU A CA 1
ATOM 675 C C . LEU A 1 82 ? -7.605 9.179 20.709 1.00 60.97 82 LEU A C 1
ATOM 677 O O . LEU A 1 82 ? -6.793 9.573 21.537 1.00 60.97 82 LEU A O 1
ATOM 681 N N . CYS A 1 83 ? -8.662 9.922 20.364 1.00 58.91 83 CYS A N 1
ATOM 682 C CA . CYS A 1 83 ? -8.993 11.215 20.983 1.00 58.91 83 CYS A CA 1
ATOM 683 C C . CYS A 1 83 ? -9.902 11.107 22.222 1.00 58.91 83 CYS A C 1
ATOM 685 O O . CYS A 1 83 ? -10.339 12.136 22.737 1.00 58.91 83 CYS A O 1
ATOM 687 N N . LYS A 1 84 ? -10.244 9.891 22.668 1.00 54.12 84 LYS A N 1
ATOM 688 C CA . LYS A 1 84 ? -11.122 9.651 23.829 1.00 54.12 84 LYS A CA 1
ATOM 689 C C . LYS A 1 84 ? -10.376 9.343 25.133 1.00 54.12 84 LYS A C 1
ATOM 691 O O . LYS A 1 84 ? -11.050 9.092 26.131 1.00 54.12 84 LYS A O 1
ATOM 696 N N . ASP A 1 85 ? -9.048 9.402 25.120 1.00 44.09 85 ASP A N 1
ATOM 697 C CA . ASP A 1 85 ? -8.181 9.154 26.279 1.00 44.09 85 ASP A CA 1
ATOM 698 C C . ASP A 1 85 ? -7.639 10.454 26.896 1.00 44.09 85 ASP A C 1
ATOM 700 O O . ASP A 1 85 ? -7.198 11.346 26.131 1.00 44.09 85 ASP A O 1
#

Foldseek 3Di:
DPPDALLVCCLVVVDHLVCLVVQVVVPVVDPPVDDNCVNNVHDPVLVVVCVVPHSVCVVVVSVCVNVVHDSVVVVVVVVVVVVPD

Secondary structure (DSSP, 8-state):
---S-HHHHHHHTSS-GGGHHHHHHHHHHS--SS-HHHHHT--HHHHHHHTTS-THHHHHHHHHHHHT--HHHHHHHHHHHHTT-